Protein AF-A0A2U3LPP8-F1 (afdb_monomer)

Organism: NCBI:txid2043169

Structure (mmCIF, N/CA/C/O backbone):
data_AF-A0A2U3LPP8-F1
#
_entry.id   AF-A0A2U3LPP8-F1
#
loop_
_atom_site.group_PDB
_atom_site.id
_atom_site.type_symbol
_atom_site.label_atom_id
_atom_site.label_alt_id
_atom_site.label_comp_id
_atom_site.label_asym_id
_atom_site.label_entity_id
_atom_site.label_seq_id
_atom_site.pdbx_PDB_ins_code
_atom_site.Cartn_x
_atom_site.Cartn_y
_atom_site.Cartn_z
_atom_site.occupancy
_atom_site.B_iso_or_equiv
_atom_site.auth_seq_id
_atom_site.auth_comp_id
_atom_site.auth_asym_id
_atom_s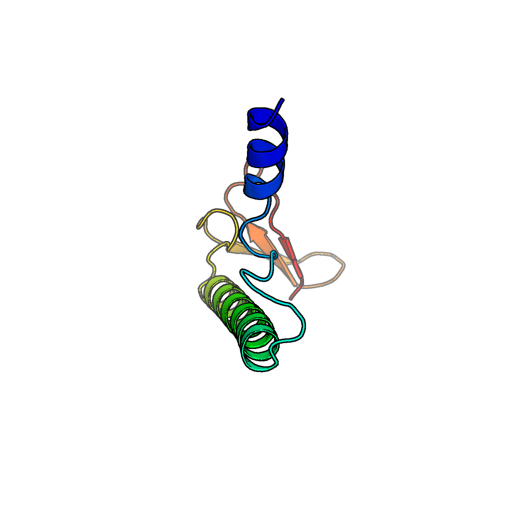ite.auth_atom_id
_atom_site.pdbx_PDB_model_num
ATOM 1 N N . MET A 1 1 ? -38.438 6.056 0.240 1.00 48.03 1 MET A N 1
ATOM 2 C CA . MET A 1 1 ? -37.545 7.023 0.928 1.00 48.03 1 MET A CA 1
ATOM 3 C C . MET A 1 1 ? -36.414 6.375 1.745 1.00 48.03 1 MET A C 1
ATOM 5 O O . MET A 1 1 ? -35.331 6.937 1.787 1.00 48.03 1 MET A O 1
ATOM 9 N N . PHE A 1 2 ? -36.591 5.181 2.332 1.00 44.22 2 PHE A N 1
ATOM 10 C CA . PHE A 1 2 ? -35.555 4.501 3.143 1.00 44.22 2 PHE A CA 1
ATOM 11 C C . PHE A 1 2 ? -34.449 3.759 2.357 1.00 44.22 2 PHE A C 1
ATOM 13 O O . PHE A 1 2 ? -33.359 3.540 2.884 1.00 44.22 2 PHE A O 1
ATOM 20 N N . ALA A 1 3 ? -34.690 3.389 1.094 1.00 50.84 3 ALA A N 1
ATOM 21 C CA . ALA A 1 3 ? -33.734 2.623 0.284 1.00 50.84 3 ALA A CA 1
ATOM 22 C C . ALA A 1 3 ? -32.483 3.429 -0.129 1.00 50.84 3 ALA A C 1
ATOM 24 O O . ALA A 1 3 ? -31.384 2.881 -0.181 1.00 50.84 3 ALA A O 1
ATOM 25 N N . VAL A 1 4 ? -32.626 4.741 -0.351 1.00 51.44 4 VAL A N 1
ATOM 26 C CA . VAL A 1 4 ? -31.531 5.622 -0.804 1.00 51.44 4 VAL A CA 1
ATOM 27 C C . VAL A 1 4 ? -30.491 5.841 0.304 1.00 51.44 4 VAL A C 1
ATOM 29 O O . VAL A 1 4 ? -29.291 5.783 0.048 1.00 51.44 4 VAL A O 1
ATOM 32 N N . ILE A 1 5 ? -30.934 5.985 1.560 1.00 51.78 5 ILE A N 1
ATOM 33 C CA . ILE A 1 5 ? -30.048 6.143 2.730 1.00 51.78 5 ILE A CA 1
ATOM 34 C C . ILE A 1 5 ? -29.190 4.881 2.948 1.00 51.78 5 ILE A C 1
ATOM 36 O O . ILE A 1 5 ? -28.022 4.970 3.332 1.00 51.78 5 ILE A O 1
ATOM 40 N N . ARG A 1 6 ? -29.737 3.694 2.651 1.00 51.25 6 ARG A N 1
ATOM 41 C CA . ARG A 1 6 ? -29.034 2.406 2.787 1.00 51.25 6 ARG A CA 1
ATOM 42 C C . ARG A 1 6 ? -27.909 2.243 1.755 1.00 51.25 6 ARG A C 1
ATOM 44 O O . ARG A 1 6 ? -26.877 1.666 2.080 1.00 51.25 6 ARG A O 1
ATOM 51 N N . ALA A 1 7 ? -28.070 2.800 0.552 1.00 54.25 7 ALA A N 1
ATOM 52 C CA . ALA A 1 7 ? -27.075 2.734 -0.520 1.00 54.25 7 ALA A CA 1
ATOM 53 C C . ALA A 1 7 ? -25.822 3.596 -0.254 1.00 54.25 7 ALA A C 1
ATOM 55 O O . ALA A 1 7 ? -24.725 3.219 -0.659 1.00 54.25 7 ALA A O 1
ATOM 56 N N . ILE A 1 8 ? -25.955 4.716 0.468 1.00 56.91 8 ILE A N 1
ATOM 57 C CA . ILE A 1 8 ? -24.818 5.593 0.814 1.00 56.91 8 ILE A CA 1
ATOM 58 C C . ILE A 1 8 ? -23.903 4.927 1.854 1.00 56.91 8 ILE A C 1
ATOM 60 O O . ILE A 1 8 ? -22.680 4.989 1.736 1.00 56.91 8 ILE A O 1
ATOM 64 N N . ARG A 1 9 ? -24.482 4.220 2.835 1.00 52.94 9 ARG A N 1
ATOM 65 C CA . ARG A 1 9 ? -23.734 3.529 3.902 1.00 52.94 9 ARG A CA 1
ATOM 66 C C . ARG A 1 9 ? -22.830 2.403 3.376 1.00 52.94 9 ARG A C 1
ATOM 68 O O . ARG A 1 9 ? -21.808 2.111 3.982 1.00 52.94 9 ARG A O 1
ATOM 75 N N . ASN A 1 10 ? -23.160 1.821 2.224 1.00 52.34 10 ASN A N 1
ATOM 76 C CA . ASN A 1 10 ? -22.423 0.700 1.631 1.00 52.34 10 ASN A CA 1
ATOM 77 C C . ASN A 1 10 ? -21.220 1.123 0.766 1.00 52.34 10 ASN A C 1
A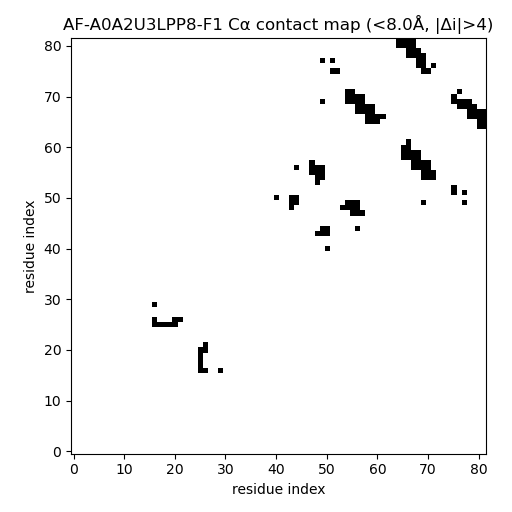TOM 79 O O . ASN A 1 10 ? -20.563 0.266 0.182 1.00 52.34 10 ASN A O 1
ATOM 83 N N . ARG A 1 11 ? -20.924 2.426 0.645 1.00 56.00 11 ARG A N 1
ATOM 84 C CA . ARG A 1 11 ? -19.878 2.930 -0.265 1.00 56.00 11 ARG A CA 1
ATOM 85 C C . ARG A 1 11 ? -18.471 2.980 0.345 1.00 56.00 11 ARG A C 1
ATOM 87 O O . ARG A 1 11 ? -17.516 3.165 -0.400 1.00 56.00 11 ARG A O 1
ATOM 94 N N . MET A 1 12 ? -18.335 2.816 1.666 1.00 51.53 12 MET A N 1
ATOM 95 C CA . MET A 1 12 ? -17.052 2.811 2.393 1.00 51.53 12 MET A CA 1
ATOM 96 C C . MET A 1 12 ? -17.113 1.864 3.611 1.00 51.53 12 MET A C 1
ATOM 98 O O . MET A 1 12 ? -17.211 2.334 4.743 1.00 51.53 12 MET A O 1
ATOM 102 N N . PRO A 1 13 ? -17.065 0.535 3.416 1.00 55.25 13 PRO A N 1
ATOM 103 C CA . PRO A 1 13 ? -17.174 -0.425 4.521 1.00 55.25 13 PRO A CA 1
ATOM 104 C C . PRO A 1 13 ? -15.947 -0.432 5.448 1.00 55.25 13 PRO A C 1
ATOM 106 O O . PRO A 1 13 ? -16.030 -0.888 6.582 1.00 55.25 13 PRO A O 1
ATOM 109 N N . ASP A 1 14 ? -14.808 0.084 4.980 1.00 55.59 14 ASP A N 1
ATOM 110 C CA . ASP A 1 14 ? -13.521 -0.048 5.669 1.00 55.59 14 ASP A CA 1
ATOM 111 C C . ASP A 1 14 ? -13.257 0.998 6.762 1.00 55.59 14 ASP A C 1
ATOM 113 O O . ASP A 1 14 ? -12.365 0.795 7.585 1.00 55.59 14 ASP A O 1
ATOM 117 N N . PHE A 1 15 ? -13.990 2.116 6.761 1.00 54.38 15 PHE A N 1
ATOM 118 C CA . PHE A 1 15 ? -13.746 3.255 7.661 1.00 54.38 15 PHE A CA 1
ATOM 119 C C . PHE A 1 15 ? -14.941 3.631 8.540 1.00 54.38 15 PHE A C 1
ATOM 121 O O . PHE A 1 15 ? -14.813 4.489 9.413 1.00 54.38 15 PHE A O 1
ATOM 128 N N . THR A 1 16 ? -16.098 2.995 8.361 1.00 56.19 16 THR A N 1
ATOM 129 C CA . THR A 1 16 ? -17.212 3.170 9.293 1.00 56.19 16 THR A CA 1
ATOM 130 C C . THR A 1 16 ? -16.916 2.385 10.563 1.00 56.19 16 THR A C 1
ATOM 132 O O . THR A 1 16 ? -16.826 1.160 10.508 1.00 56.19 16 THR A O 1
ATOM 135 N N . LEU A 1 17 ? -16.792 3.065 11.709 1.00 60.97 17 LEU A N 1
ATOM 136 C CA . LEU A 1 17 ? -16.872 2.403 13.012 1.00 60.97 17 LEU A CA 1
ATOM 137 C C . LEU A 1 17 ? -18.199 1.632 13.037 1.00 60.97 17 LEU A C 1
ATOM 139 O O . LEU A 1 17 ? -19.271 2.236 13.031 1.00 60.97 17 LEU A O 1
ATOM 143 N N . THR A 1 18 ? -18.149 0.301 12.999 1.00 64.69 18 THR A N 1
ATOM 144 C CA . THR A 1 18 ? -19.338 -0.559 13.052 1.00 64.69 18 THR A CA 1
ATOM 145 C C . THR A 1 18 ? -19.867 -0.636 14.490 1.00 64.69 18 THR A C 1
ATOM 147 O O . THR A 1 18 ? -19.976 -1.717 15.063 1.00 64.69 18 THR A O 1
ATOM 150 N N . GLY A 1 19 ? -20.136 0.520 15.108 1.00 69.50 19 GLY A N 1
ATOM 151 C CA . GLY A 1 19 ? -20.633 0.648 16.479 1.00 69.50 19 GLY A CA 1
ATOM 152 C C . GLY A 1 19 ? -20.506 2.065 17.053 1.00 69.50 19 GLY A C 1
ATOM 153 O O . GLY A 1 19 ? -20.184 3.007 16.333 1.00 69.50 19 GLY A O 1
ATOM 154 N N . ASP A 1 20 ? -20.790 2.219 18.352 1.00 77.31 20 ASP A N 1
ATOM 155 C CA . ASP A 1 20 ? -20.740 3.512 19.056 1.00 77.31 20 ASP A CA 1
ATOM 156 C C . ASP A 1 20 ? -19.282 4.014 19.183 1.00 77.31 20 ASP A C 1
ATOM 158 O O . ASP A 1 20 ? -18.469 3.341 19.825 1.00 77.31 20 ASP A O 1
ATOM 162 N N . PRO A 1 21 ? -18.936 5.198 18.639 1.00 71.31 21 PRO A N 1
ATOM 163 C CA . PRO A 1 21 ? -17.598 5.785 18.752 1.00 71.31 21 PRO A CA 1
ATOM 164 C C . PRO A 1 21 ? -17.128 6.030 20.193 1.00 71.31 21 PRO A C 1
ATOM 166 O O . PRO A 1 21 ? -15.929 6.164 20.435 1.00 71.31 21 PRO A O 1
ATOM 169 N N . ARG A 1 22 ? -18.055 6.093 21.158 1.00 80.31 22 ARG A N 1
ATOM 170 C CA . ARG A 1 22 ? -17.755 6.265 22.588 1.00 80.31 22 ARG A CA 1
ATOM 171 C C . ARG A 1 22 ? -17.274 4.971 23.248 1.00 80.31 22 ARG A C 1
ATOM 173 O O . ARG A 1 22 ? -16.746 5.013 24.357 1.00 80.31 22 ARG A O 1
ATOM 180 N N . ASN A 1 23 ? -17.417 3.820 22.585 1.00 85.44 23 ASN A N 1
ATOM 181 C CA . ASN A 1 23 ? -16.904 2.551 23.084 1.00 85.44 23 ASN A CA 1
ATOM 182 C C . ASN A 1 23 ? -15.393 2.439 22.823 1.00 85.44 23 ASN A C 1
ATOM 184 O O . ASN A 1 23 ? -14.947 2.290 21.683 1.00 85.44 23 ASN A O 1
ATOM 188 N N . ILE A 1 24 ? -14.600 2.450 23.898 1.00 84.75 24 ILE A N 1
ATOM 189 C CA . ILE A 1 24 ? -13.134 2.404 23.823 1.00 84.75 24 ILE A CA 1
ATOM 190 C C . ILE A 1 24 ? -12.608 1.184 23.054 1.00 84.75 24 ILE A C 1
ATOM 192 O O . ILE A 1 24 ? -11.651 1.321 22.295 1.00 84.75 24 ILE A O 1
ATOM 196 N N . LYS A 1 25 ? -13.264 0.019 23.171 1.00 85.44 25 LYS A N 1
ATOM 197 C CA . LYS A 1 25 ? -12.852 -1.211 22.476 1.00 85.44 25 LYS A CA 1
ATOM 198 C C . LYS A 1 25 ? -12.980 -1.064 20.962 1.00 85.44 25 LYS A C 1
ATOM 200 O O . LYS A 1 25 ? -12.094 -1.497 20.233 1.00 85.44 25 LYS A O 1
ATOM 205 N N . ILE A 1 26 ? -14.040 -0.401 20.497 1.00 84.50 26 ILE A N 1
ATOM 206 C CA . ILE A 1 26 ? -14.281 -0.169 19.066 1.00 84.50 26 ILE A CA 1
ATOM 207 C C . ILE A 1 26 ? -13.230 0.781 18.488 1.00 84.50 26 ILE A C 1
ATOM 209 O O . ILE A 1 26 ? -12.723 0.551 17.390 1.00 84.50 26 ILE A O 1
ATOM 213 N N . ARG A 1 27 ? -12.834 1.810 19.248 1.00 80.88 27 ARG A N 1
ATOM 214 C CA . ARG A 1 27 ? -11.752 2.711 18.835 1.00 80.88 27 ARG A CA 1
ATOM 215 C C . ARG A 1 27 ? -10.416 1.974 18.714 1.00 80.88 27 ARG A C 1
ATOM 217 O O . ARG A 1 27 ? -9.708 2.177 17.731 1.00 80.88 27 ARG A O 1
ATOM 224 N N . THR A 1 28 ? -10.091 1.104 19.670 1.00 85.38 28 THR A N 1
ATOM 225 C CA . THR A 1 28 ? -8.862 0.295 19.625 1.00 85.38 28 THR A CA 1
ATOM 226 C C . THR A 1 28 ? -8.855 -0.646 18.419 1.00 85.38 28 THR A C 1
ATOM 228 O O . THR A 1 28 ? -7.899 -0.632 17.648 1.00 85.38 28 THR A O 1
ATOM 231 N N . GLN A 1 29 ? -9.954 -1.369 18.180 1.00 86.25 29 GLN A N 1
ATOM 232 C CA . GLN A 1 29 ? -10.092 -2.280 17.036 1.00 86.25 29 GLN A CA 1
ATOM 233 C C . GLN A 1 29 ? -9.910 -1.575 15.684 1.00 86.25 29 GLN A C 1
ATOM 235 O O . GLN A 1 29 ? -9.296 -2.125 14.772 1.00 86.25 29 GLN A O 1
ATOM 240 N N . HIS A 1 30 ? -10.414 -0.346 15.544 1.00 81.81 30 HIS A N 1
ATOM 241 C CA . HIS A 1 30 ? -10.219 0.448 14.332 1.00 81.81 30 HIS A CA 1
ATOM 242 C C . HIS A 1 30 ? -8.734 0.742 14.065 1.00 81.81 30 HIS A C 1
ATOM 244 O O . HIS A 1 30 ? -8.250 0.523 12.953 1.00 81.81 30 HIS A O 1
ATOM 250 N N . VAL A 1 31 ? -8.001 1.196 15.089 1.00 86.06 31 VAL A N 1
ATOM 251 C CA . VAL A 1 31 ? -6.564 1.499 14.979 1.00 86.06 31 VAL A CA 1
ATOM 252 C C . VAL A 1 31 ? -5.762 0.234 14.667 1.00 86.06 31 VAL A C 1
ATOM 254 O O . VAL A 1 31 ? -4.934 0.238 13.755 1.00 86.06 31 VAL A O 1
ATOM 257 N N . GLU A 1 32 ? -6.052 -0.871 15.356 1.00 88.94 32 GLU A N 1
ATOM 258 C CA . GLU A 1 32 ? -5.439 -2.176 15.086 1.00 88.94 32 GLU A CA 1
ATOM 259 C C . GLU A 1 32 ? -5.688 -2.636 13.642 1.00 88.94 32 GLU A C 1
ATOM 261 O O . GLU A 1 32 ? -4.762 -3.085 12.962 1.00 88.94 32 GLU A O 1
ATOM 266 N N . GLY A 1 33 ? -6.911 -2.461 13.132 1.00 87.50 33 GLY A N 1
ATOM 267 C CA . GLY A 1 33 ? -7.261 -2.761 11.745 1.00 87.50 33 GLY A CA 1
ATOM 268 C C . GLY A 1 33 ? -6.454 -1.945 10.729 1.00 87.50 33 GLY A C 1
ATOM 269 O O . GLY A 1 33 ? -5.979 -2.500 9.735 1.00 87.50 33 GLY A O 1
ATOM 270 N N . ILE A 1 34 ? -6.236 -0.650 10.991 1.00 88.81 34 ILE A N 1
ATOM 271 C CA . ILE A 1 34 ?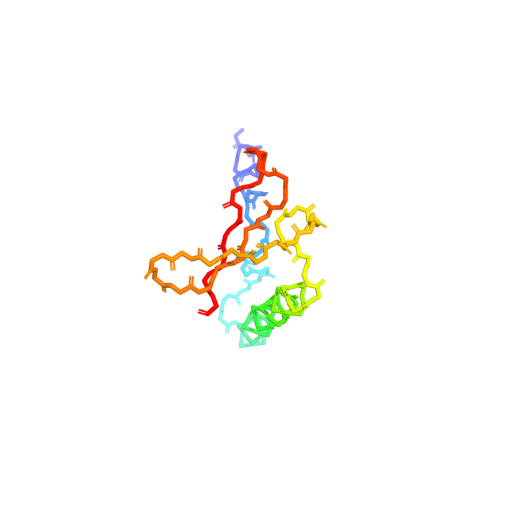 -5.386 0.212 10.152 1.00 88.81 34 ILE A CA 1
ATOM 272 C C . ILE A 1 34 ? -3.939 -0.285 10.162 1.00 88.81 34 ILE A C 1
ATOM 274 O O . ILE A 1 34 ? -3.330 -0.420 9.098 1.00 88.81 34 ILE A O 1
ATOM 278 N N . HIS A 1 35 ? -3.388 -0.579 11.342 1.00 92.06 35 HIS A N 1
ATOM 279 C CA . HIS A 1 35 ? -2.017 -1.076 11.472 1.00 92.06 35 HIS A CA 1
ATOM 280 C C . HIS A 1 35 ? -1.828 -2.401 10.732 1.00 92.06 35 HIS A C 1
ATOM 282 O O . HIS A 1 35 ? -0.866 -2.550 9.977 1.00 92.06 35 HIS A O 1
ATOM 288 N N . LYS A 1 36 ? -2.782 -3.327 10.876 1.00 92.31 36 LYS A N 1
ATOM 289 C CA . LYS A 1 36 ? -2.770 -4.615 10.180 1.00 92.31 36 LYS A CA 1
ATOM 290 C C . LYS A 1 36 ? -2.801 -4.440 8.660 1.00 92.31 36 LYS A C 1
ATOM 292 O O . LYS A 1 36 ? -1.949 -4.998 7.975 1.00 92.31 36 LYS A O 1
ATOM 297 N N . LYS A 1 37 ? -3.714 -3.613 8.133 1.00 90.38 37 LYS A N 1
ATOM 298 C CA . LYS A 1 37 ? -3.783 -3.314 6.690 1.00 90.38 37 LYS A CA 1
ATOM 299 C C . LYS A 1 37 ? -2.494 -2.672 6.174 1.00 90.38 37 LYS A C 1
ATOM 301 O O . LYS A 1 37 ? -2.019 -3.031 5.101 1.00 90.38 37 LYS A O 1
ATOM 306 N N . LYS A 1 38 ? -1.900 -1.747 6.936 1.00 92.19 38 LYS A N 1
ATOM 307 C CA . LYS A 1 38 ? -0.624 -1.118 6.569 1.00 92.19 38 LYS A CA 1
ATOM 308 C C . LYS A 1 38 ? 0.502 -2.151 6.486 1.00 92.19 38 LYS A C 1
ATOM 310 O O . LYS A 1 38 ? 1.237 -2.150 5.503 1.00 92.19 38 LYS A O 1
ATOM 315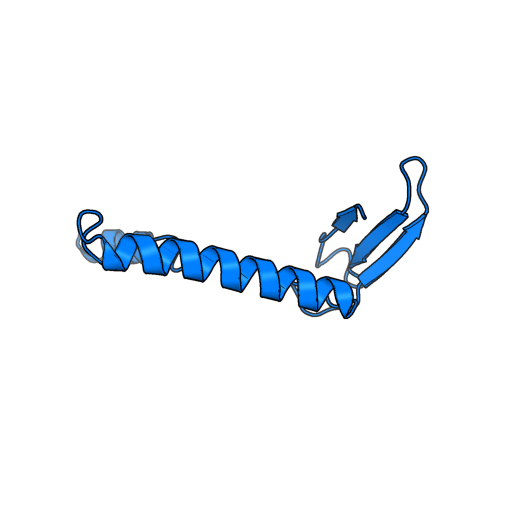 N N . ALA A 1 39 ? 0.617 -3.034 7.479 1.00 93.50 39 ALA A N 1
ATOM 316 C CA . ALA A 1 39 ? 1.623 -4.095 7.489 1.00 93.50 39 ALA A CA 1
ATOM 317 C C . ALA A 1 39 ? 1.454 -5.053 6.299 1.00 93.50 39 ALA A C 1
ATOM 319 O O . ALA A 1 39 ? 2.425 -5.384 5.624 1.00 93.50 39 ALA A O 1
ATOM 320 N N . GLU A 1 40 ? 0.216 -5.437 5.988 1.00 92.25 40 GLU A N 1
ATOM 321 C CA . GLU A 1 40 ? -0.089 -6.292 4.842 1.00 92.25 40 GLU A CA 1
ATOM 322 C C . GLU A 1 40 ? 0.327 -5.652 3.510 1.00 92.25 40 GLU A C 1
ATOM 324 O O . GLU A 1 40 ? 0.997 -6.292 2.700 1.00 92.25 40 GLU A O 1
ATOM 329 N N . VAL A 1 41 ? 0.018 -4.369 3.309 1.00 92.44 41 VAL A N 1
ATOM 330 C CA . VAL A 1 41 ? 0.436 -3.626 2.111 1.00 92.44 41 VAL A CA 1
ATOM 331 C C . VAL A 1 41 ? 1.962 -3.585 1.981 1.00 92.44 41 VAL A C 1
ATOM 333 O O . VAL A 1 41 ? 2.489 -3.819 0.894 1.00 92.44 41 VAL A O 1
ATOM 336 N N . VAL A 1 42 ? 2.680 -3.328 3.078 1.00 92.69 42 VAL A N 1
ATOM 337 C CA . VAL A 1 42 ? 4.154 -3.311 3.090 1.00 92.69 42 VAL A CA 1
ATOM 338 C C . VAL A 1 42 ? 4.722 -4.683 2.721 1.00 92.69 42 VAL A C 1
ATOM 340 O O . VAL A 1 42 ? 5.621 -4.760 1.884 1.00 92.69 42 VAL A O 1
ATOM 343 N N . ASN A 1 43 ? 4.160 -5.764 3.266 1.00 93.81 43 ASN A N 1
ATOM 344 C CA . ASN A 1 43 ? 4.576 -7.131 2.944 1.00 93.81 43 ASN A CA 1
ATOM 345 C C . ASN A 1 43 ? 4.357 -7.464 1.463 1.00 93.81 43 ASN A C 1
ATOM 347 O O . ASN A 1 43 ? 5.236 -8.039 0.824 1.00 93.81 43 ASN A O 1
ATOM 351 N N . GLN A 1 44 ? 3.219 -7.064 0.889 1.00 92.31 44 GLN A N 1
ATOM 352 C CA . GLN A 1 44 ? 2.946 -7.267 -0.536 1.00 92.31 44 GLN A CA 1
ATOM 353 C C . GLN A 1 44 ? 3.957 -6.516 -1.412 1.00 92.31 44 GLN A C 1
ATOM 355 O O . GLN A 1 44 ? 4.493 -7.086 -2.360 1.00 92.31 44 GLN A O 1
ATOM 360 N N . ILE A 1 45 ? 4.297 -5.274 -1.056 1.00 92.75 45 ILE A N 1
ATOM 361 C CA . ILE A 1 45 ? 5.303 -4.482 -1.777 1.00 92.75 45 ILE A CA 1
ATOM 362 C C . ILE A 1 45 ? 6.700 -5.112 -1.671 1.00 92.75 45 ILE A C 1
ATOM 364 O O . ILE A 1 45 ? 7.443 -5.129 -2.659 1.00 92.75 45 ILE A O 1
ATOM 368 N N . ALA A 1 46 ? 7.060 -5.641 -0.497 1.00 92.06 46 ALA A N 1
ATOM 369 C CA . ALA A 1 46 ? 8.313 -6.365 -0.285 1.00 92.06 46 ALA A CA 1
ATOM 370 C C . ALA A 1 46 ? 8.378 -7.644 -1.138 1.00 92.06 46 ALA A C 1
ATOM 372 O O . ALA A 1 46 ? 9.410 -7.925 -1.741 1.00 92.06 46 ALA A O 1
ATOM 373 N N . ALA A 1 47 ? 7.250 -8.343 -1.294 1.00 93.19 47 ALA A N 1
ATOM 374 C CA . ALA A 1 47 ? 7.089 -9.484 -2.195 1.00 93.19 47 ALA A CA 1
ATOM 375 C C . ALA A 1 47 ? 6.960 -9.097 -3.688 1.00 93.19 47 ALA A C 1
ATOM 377 O O . ALA A 1 47 ? 6.610 -9.937 -4.515 1.00 93.19 47 ALA A O 1
ATOM 378 N N . ASN A 1 48 ? 7.217 -7.833 -4.054 1.00 92.56 48 ASN A N 1
ATOM 379 C CA . ASN A 1 48 ? 7.046 -7.284 -5.406 1.00 92.56 48 ASN A CA 1
ATOM 380 C C . ASN A 1 48 ? 5.638 -7.502 -5.994 1.00 92.56 48 ASN A C 1
ATOM 382 O O . ASN A 1 48 ? 5.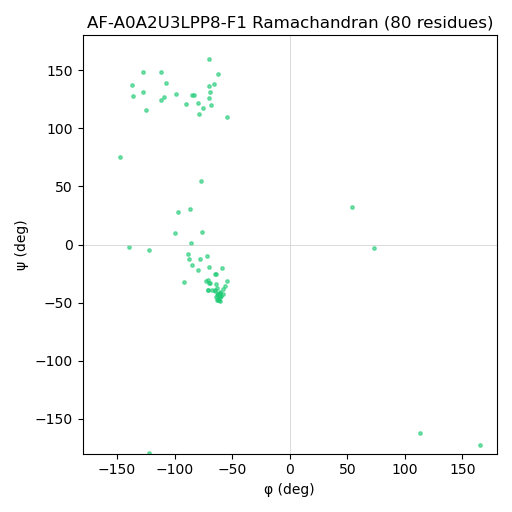477 -7.617 -7.208 1.00 92.56 48 ASN A O 1
ATOM 386 N N . SER A 1 49 ? 4.614 -7.512 -5.143 1.00 95.06 49 SER A N 1
ATOM 387 C CA . SER A 1 49 ? 3.207 -7.604 -5.525 1.00 95.06 49 SER A CA 1
ATOM 388 C C . SER A 1 49 ? 2.494 -6.269 -5.313 1.00 95.06 49 SER A C 1
ATOM 390 O O . SER A 1 49 ? 2.717 -5.553 -4.335 1.00 95.06 49 SER A O 1
ATOM 392 N N . CYS A 1 50 ? 1.640 -5.890 -6.261 1.00 94.62 50 CYS A N 1
ATOM 393 C CA . CYS A 1 50 ? 0.898 -4.641 -6.217 1.00 94.62 50 CYS A CA 1
ATOM 394 C C . CYS A 1 50 ? -0.323 -4.768 -5.292 1.00 94.62 50 CYS A C 1
ATOM 396 O O . CYS A 1 50 ? -1.243 -5.518 -5.617 1.00 94.62 50 CYS A O 1
ATOM 398 N N . PRO A 1 51 ? -0.448 -3.937 -4.244 1.00 93.88 51 PRO A N 1
ATOM 399 C CA . PRO A 1 51 ? -1.556 -4.031 -3.293 1.00 93.88 51 PRO A CA 1
ATOM 400 C C . PRO A 1 51 ? -2.912 -3.580 -3.844 1.00 93.88 51 PRO A C 1
ATOM 402 O O . PRO A 1 51 ? -3.940 -3.768 -3.204 1.00 93.88 51 PRO A O 1
ATOM 405 N N . LYS A 1 52 ? -2.938 -2.965 -5.034 1.00 91.81 52 LYS A N 1
ATOM 406 C CA . LYS A 1 52 ? -4.184 -2.541 -5.687 1.00 91.81 52 LYS A CA 1
ATOM 407 C C . LYS A 1 52 ? -4.767 -3.580 -6.639 1.00 91.81 52 LYS A C 1
ATOM 409 O O . LYS A 1 52 ? -5.974 -3.583 -6.837 1.00 91.81 52 LYS A O 1
ATOM 414 N N . CYS A 1 53 ? -3.930 -4.385 -7.294 1.00 93.50 53 CYS A N 1
ATOM 415 C CA . CYS A 1 53 ? -4.389 -5.291 -8.355 1.00 93.50 53 CYS A CA 1
ATOM 416 C C . CYS A 1 53 ? -3.737 -6.679 -8.346 1.00 93.50 53 CYS A C 1
ATOM 418 O O . CYS A 1 53 ? -4.063 -7.488 -9.207 1.00 93.50 53 CYS A O 1
ATOM 420 N N . GLY A 1 54 ? -2.793 -6.947 -7.439 1.00 91.56 54 GLY A N 1
ATOM 421 C CA . GLY A 1 54 ? -2.046 -8.206 -7.359 1.00 91.56 54 GLY A CA 1
ATOM 422 C C . GLY A 1 54 ? -0.992 -8.415 -8.455 1.00 91.56 54 GLY A C 1
ATOM 423 O O . GLY A 1 54 ? -0.283 -9.413 -8.432 1.00 91.56 54 GLY A O 1
ATOM 424 N N . GLY A 1 55 ? -0.865 -7.498 -9.421 1.00 93.25 55 GLY A N 1
ATOM 425 C CA . GLY A 1 55 ? 0.158 -7.582 -10.467 1.00 93.25 55 GLY A CA 1
ATOM 426 C C . GLY A 1 55 ? 1.575 -7.333 -9.937 1.00 93.25 55 GLY A C 1
ATOM 427 O O . GLY A 1 55 ? 1.752 -6.695 -8.905 1.00 93.25 55 GLY A O 1
ATOM 428 N N . GLY A 1 56 ? 2.596 -7.776 -10.671 1.00 95.31 56 GLY A N 1
ATOM 429 C CA . GLY A 1 56 ? 3.995 -7.568 -10.280 1.00 95.31 56 GLY A CA 1
ATOM 430 C C . GLY A 1 56 ? 4.404 -6.088 -10.210 1.00 95.31 56 GLY A C 1
ATOM 431 O O . GLY A 1 56 ? 3.928 -5.258 -10.993 1.00 95.31 56 GLY A O 1
ATOM 432 N N . LEU A 1 57 ? 5.301 -5.761 -9.281 1.00 94.94 57 LEU A N 1
ATOM 433 C CA . LEU A 1 57 ? 5.961 -4.463 -9.153 1.00 94.94 57 LEU A CA 1
ATOM 434 C C . LEU A 1 57 ? 7.351 -4.511 -9.787 1.00 94.94 57 LEU A C 1
ATOM 436 O O . LEU A 1 57 ? 8.160 -5.380 -9.477 1.00 94.94 57 LEU A O 1
ATOM 440 N N . ILE A 1 58 ? 7.634 -3.537 -10.645 1.00 93.06 58 ILE A N 1
ATOM 441 C CA . ILE A 1 58 ? 8.891 -3.417 -11.381 1.00 93.06 58 ILE A CA 1
ATOM 442 C C . ILE A 1 58 ? 9.637 -2.195 -10.863 1.00 93.06 58 ILE A C 1
ATOM 444 O O . ILE A 1 58 ? 9.096 -1.086 -10.888 1.00 93.06 58 ILE A O 1
ATOM 448 N N . ALA A 1 59 ? 10.879 -2.390 -10.424 1.00 92.62 59 ALA A N 1
ATOM 449 C CA . ALA A 1 59 ? 11.767 -1.299 -10.048 1.00 92.62 59 ALA A CA 1
ATOM 450 C C . ALA A 1 59 ? 12.214 -0.503 -11.286 1.00 92.62 59 ALA A C 1
ATOM 452 O O . ALA A 1 59 ? 12.555 -1.061 -12.327 1.00 92.62 59 ALA A O 1
ATOM 453 N N . ARG A 1 60 ? 12.207 0.820 -11.165 1.00 90.38 60 ARG A N 1
ATOM 454 C CA . ARG A 1 60 ? 12.585 1.800 -12.177 1.00 90.38 60 ARG A CA 1
ATOM 455 C C . ARG A 1 60 ? 13.445 2.866 -11.517 1.00 90.38 60 ARG A C 1
ATOM 457 O O . ARG A 1 60 ? 13.043 3.468 -10.521 1.00 90.38 60 ARG A O 1
ATOM 464 N N . LYS A 1 61 ? 14.609 3.121 -12.102 1.00 91.69 61 LYS A N 1
ATOM 465 C CA . LYS A 1 61 ? 15.510 4.194 -11.680 1.00 91.69 61 LYS A CA 1
ATOM 466 C C . LYS A 1 61 ? 15.159 5.458 -12.451 1.00 91.69 61 LYS A C 1
ATOM 468 O O . LYS A 1 61 ? 15.164 5.448 -13.679 1.00 91.69 61 LYS A O 1
ATOM 473 N N . GLY A 1 62 ? 14.807 6.518 -11.735 1.00 87.38 62 GLY A N 1
ATOM 474 C CA . GLY A 1 62 ? 14.507 7.826 -12.307 1.00 87.38 62 GLY A CA 1
ATOM 475 C C . GLY A 1 62 ? 15.412 8.910 -11.735 1.00 87.38 62 GLY A C 1
ATOM 476 O O . GLY A 1 62 ? 16.245 8.659 -10.868 1.00 87.38 62 GLY A O 1
ATOM 477 N N . LYS A 1 63 ? 15.200 10.151 -12.185 1.00 88.19 63 LYS A N 1
ATOM 478 C CA . LYS A 1 63 ? 15.946 11.332 -11.717 1.00 88.19 63 LYS A CA 1
ATOM 479 C C . LYS A 1 63 ? 15.905 11.518 -10.192 1.00 88.19 63 LYS A C 1
ATOM 481 O O . LYS A 1 63 ? 16.852 12.043 -9.623 1.00 88.19 63 LYS A O 1
ATOM 486 N N . TYR A 1 64 ? 14.813 11.101 -9.550 1.00 86.81 64 TYR A N 1
ATOM 487 C CA . TYR A 1 64 ? 14.565 11.286 -8.116 1.00 86.81 64 TYR A CA 1
ATOM 488 C C . TYR A 1 64 ? 14.873 10.042 -7.268 1.00 86.81 64 TYR A C 1
ATOM 490 O O . TYR A 1 64 ? 14.517 10.014 -6.096 1.00 86.81 64 TYR A O 1
ATOM 498 N N . GLY A 1 65 ? 15.502 9.014 -7.848 1.00 89.19 65 GLY A N 1
ATOM 499 C CA . GLY A 1 65 ? 15.826 7.766 -7.156 1.00 89.19 65 GLY A CA 1
ATOM 500 C C . GLY A 1 65 ? 15.062 6.552 -7.683 1.00 89.19 65 GLY A C 1
ATOM 501 O O . GLY A 1 65 ? 14.551 6.541 -8.810 1.00 89.19 65 GLY A O 1
ATOM 502 N N . GLU A 1 66 ? 15.032 5.495 -6.873 1.00 90.94 66 GLU A N 1
ATOM 503 C CA . GLU A 1 66 ? 14.397 4.223 -7.214 1.00 90.94 66 GLU A CA 1
ATOM 504 C C . GLU A 1 66 ? 12.898 4.255 -6.901 1.00 90.94 66 GLU A C 1
ATOM 506 O O . GLU A 1 66 ? 12.453 4.591 -5.806 1.00 90.94 66 GLU A O 1
ATOM 511 N N . SER A 1 67 ? 12.092 3.877 -7.885 1.00 93.12 67 SER A N 1
ATOM 512 C CA . SER A 1 67 ? 10.640 3.773 -7.760 1.00 93.12 67 SER A CA 1
ATOM 513 C C . SER A 1 67 ? 10.186 2.400 -8.226 1.00 93.12 67 SER A C 1
ATOM 515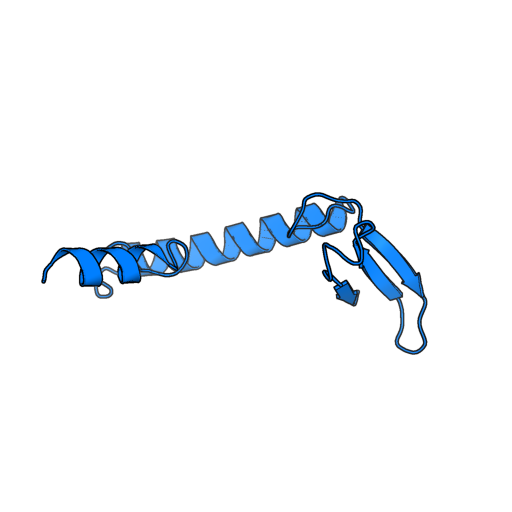 O O . SER A 1 67 ? 10.792 1.820 -9.118 1.00 93.12 67 SER A O 1
ATOM 517 N N . LYS A 1 68 ? 9.113 1.856 -7.658 1.00 93.62 68 LYS A N 1
ATOM 518 C CA . LYS A 1 68 ? 8.467 0.642 -8.160 1.00 93.62 68 LYS A CA 1
ATOM 519 C C . LYS A 1 68 ? 7.122 0.996 -8.784 1.00 93.62 68 LYS A C 1
ATOM 521 O O . LYS A 1 68 ? 6.281 1.632 -8.149 1.00 93.62 68 LYS A O 1
ATOM 526 N N . GLY A 1 69 ? 6.911 0.576 -10.028 1.00 93.25 69 GLY A N 1
ATOM 527 C CA . GLY A 1 69 ? 5.650 0.735 -10.755 1.00 93.25 69 GLY A CA 1
ATOM 528 C C . GLY A 1 69 ? 4.963 -0.605 -10.988 1.00 93.25 69 GLY A C 1
ATOM 529 O O . GLY A 1 69 ? 5.629 -1.624 -11.157 1.00 93.25 69 GLY A O 1
ATOM 530 N N . CYS A 1 70 ? 3.631 -0.622 -11.015 1.00 95.56 70 CYS A N 1
ATOM 531 C CA . CYS A 1 70 ? 2.889 -1.825 -11.390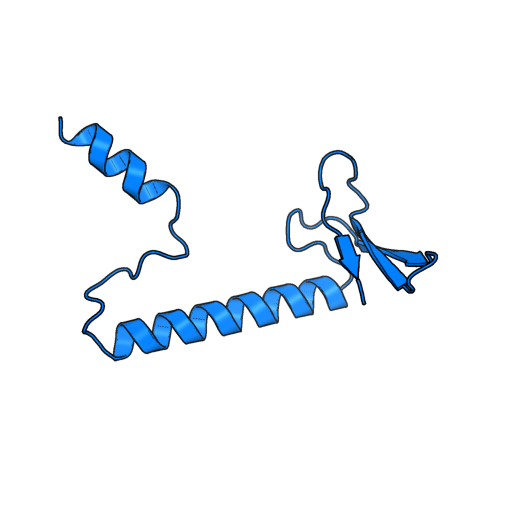 1.00 95.56 70 CYS A CA 1
ATOM 532 C C . CYS A 1 70 ? 3.125 -2.196 -12.864 1.00 95.56 70 CYS A C 1
ATOM 534 O O . CYS A 1 70 ? 3.088 -1.332 -13.741 1.00 95.56 70 CYS A O 1
ATOM 536 N N . ASN A 1 71 ? 3.306 -3.489 -13.140 1.00 94.75 71 ASN A N 1
ATOM 537 C CA . ASN A 1 71 ? 3.435 -4.019 -14.498 1.00 94.75 71 ASN A CA 1
ATOM 538 C C . ASN A 1 71 ? 2.152 -3.838 -15.333 1.00 94.75 71 ASN A C 1
ATOM 540 O O . ASN A 1 71 ? 2.201 -3.733 -16.550 1.00 94.75 71 ASN A O 1
ATOM 544 N N . ASN A 1 72 ? 0.987 -3.749 -14.687 1.00 94.62 72 ASN A N 1
ATOM 545 C CA . ASN A 1 72 ? -0.308 -3.681 -15.368 1.00 94.62 72 ASN A CA 1
ATOM 546 C C . ASN A 1 72 ? -0.729 -2.245 -15.754 1.00 94.62 72 ASN A C 1
ATOM 548 O O . ASN A 1 72 ? -1.914 -1.899 -15.746 1.00 94.62 72 ASN A O 1
ATOM 552 N N . TYR A 1 73 ? 0.231 -1.368 -16.042 1.00 89.88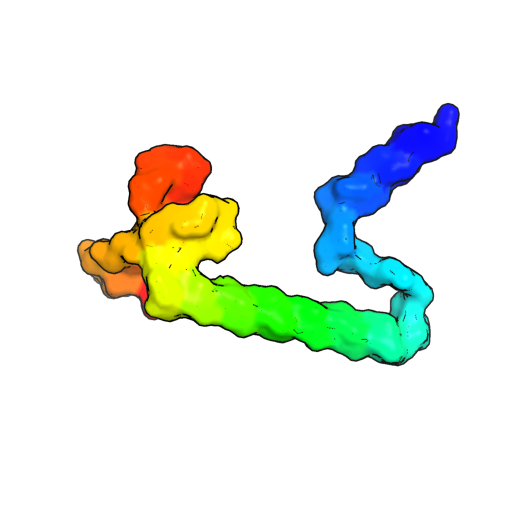 73 TYR A N 1
ATOM 553 C CA . TYR A 1 73 ? -0.030 -0.023 -16.563 1.00 89.88 73 TYR A CA 1
ATOM 554 C C . TYR A 1 73 ? -0.579 -0.140 -18.003 1.00 89.88 73 TYR A C 1
ATOM 556 O O . TYR A 1 73 ? -0.012 -0.871 -18.801 1.00 89.88 73 TYR A O 1
ATOM 564 N N . LEU A 1 74 ? -1.671 0.489 -18.458 1.00 92.94 74 LEU A N 1
ATOM 565 C CA . LEU A 1 74 ? -2.454 1.630 -17.963 1.00 92.94 74 LEU A CA 1
ATOM 566 C C . LEU A 1 74 ? -3.594 1.305 -16.976 1.00 92.94 74 LEU A C 1
ATOM 568 O O . LEU A 1 74 ? -4.188 2.234 -16.426 1.00 92.94 74 LEU A O 1
ATOM 572 N N . LYS A 1 75 ? -3.925 0.026 -16.757 1.00 93.81 75 LYS A N 1
ATOM 573 C CA . LYS A 1 75 ? -5.071 -0.398 -15.925 1.00 93.81 75 LYS A CA 1
ATOM 574 C C . LYS A 1 75 ? -4.826 -0.182 -14.431 1.00 93.81 75 LYS A C 1
ATOM 576 O O . LYS A 1 75 ? -5.755 0.116 -13.688 1.00 93.81 75 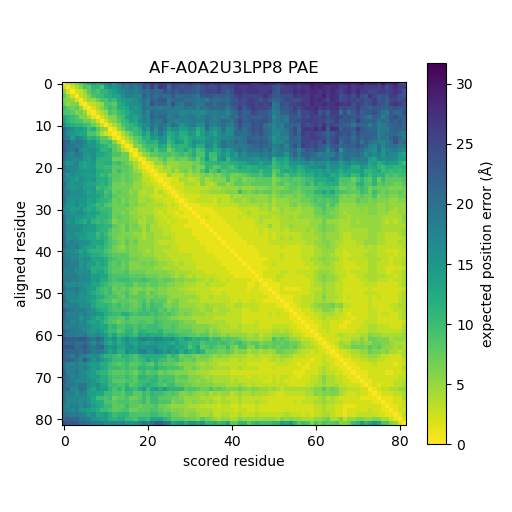LYS A O 1
ATOM 581 N N . CYS A 1 76 ? -3.574 -0.293 -13.990 1.00 94.56 76 CYS A N 1
ATOM 582 C CA . CYS A 1 76 ? -3.163 0.004 -12.625 1.00 94.56 76 CYS A CA 1
ATOM 583 C C . CYS A 1 76 ? -2.031 1.035 -12.616 1.00 94.56 76 CYS A C 1
ATOM 585 O O . CYS A 1 76 ? -0.925 0.772 -13.082 1.00 94.56 76 CYS A O 1
ATOM 587 N N . ARG A 1 77 ? -2.302 2.215 -12.047 1.00 93.00 77 ARG A N 1
ATOM 588 C CA . ARG A 1 77 ? -1.333 3.318 -11.902 1.00 93.00 77 ARG A CA 1
ATOM 589 C C . ARG A 1 77 ? -0.677 3.353 -10.521 1.00 93.00 77 ARG A C 1
ATOM 591 O O . ARG A 1 77 ? -0.346 4.419 -10.016 1.00 93.00 77 ARG A O 1
ATOM 598 N N . PHE A 1 78 ? -0.565 2.201 -9.864 1.00 94.12 78 PHE A N 1
ATOM 599 C CA . PHE A 1 78 ? 0.113 2.131 -8.577 1.00 94.12 78 PHE A CA 1
ATOM 600 C C . PHE A 1 78 ? 1.616 2.349 -8.766 1.00 94.12 78 PHE A C 1
ATOM 602 O O . PHE A 1 78 ? 2.260 1.649 -9.552 1.00 94.12 78 PHE A O 1
ATOM 609 N N . THR A 1 79 ? 2.154 3.305 -8.019 1.00 92.88 79 THR A N 1
ATOM 610 C CA . THR A 1 79 ? 3.576 3.634 -7.964 1.00 92.88 79 THR A CA 1
ATOM 611 C C . THR A 1 79 ? 3.960 3.864 -6.517 1.00 92.88 79 THR A C 1
ATOM 613 O O . THR A 1 79 ? 3.227 4.533 -5.788 1.00 92.88 79 THR A O 1
ATOM 616 N N . ILE A 1 80 ? 5.110 3.341 -6.116 1.00 92.06 80 ILE A N 1
ATOM 617 C CA . ILE A 1 80 ? 5.705 3.623 -4.817 1.00 92.06 80 ILE A CA 1
ATOM 618 C C . ILE A 1 80 ? 7.143 4.082 -5.016 1.00 92.06 80 ILE A C 1
ATOM 620 O O . ILE A 1 80 ? 7.902 3.478 -5.771 1.00 92.06 80 ILE A O 1
ATOM 624 N N . THR A 1 81 ? 7.499 5.183 -4.377 1.00 87.81 81 THR A N 1
ATOM 625 C CA . THR A 1 81 ? 8.884 5.625 -4.225 1.00 87.81 81 THR A CA 1
ATOM 626 C C . THR A 1 81 ? 9.483 4.885 -3.043 1.00 87.81 81 THR A C 1
ATOM 628 O O . THR A 1 81 ? 8.840 4.819 -1.991 1.00 87.81 81 THR A O 1
ATOM 631 N N . SER A 1 82 ? 10.646 4.268 -3.255 1.00 72.50 82 SER A N 1
ATOM 632 C CA . SER A 1 82 ? 11.384 3.625 -2.169 1.00 72.50 82 SER A CA 1
ATOM 633 C C . SER A 1 82 ? 12.075 4.649 -1.282 1.00 72.50 82 SER A C 1
ATOM 635 O O . SER A 1 82 ? 12.304 5.783 -1.757 1.00 72.50 82 SER A O 1
#

Mean predicted aligned error: 9.28 Å

Foldseek 3Di:
DPVVVVVVCPPCPLPDQPDDPPDPVSVVVNVVSVVVVVVVCVVCVVVQAHPPPRAGWDWDQDPVGIKTAGPPPPVDGDIGDD

InterPro domains:
  IPR013498 DNA topoisomerase, type IA, zn finger [PF01396] (48-80)

Radius of gyration: 17.93 Å; Cα contacts (8 Å, |Δi|>4): 78; chains: 1; bounding box: 54×21×42 Å

Nearest PDB structures (foldseek):
  4rul-assembly1_A  TM=8.832E-01  e=1.325E-01  Escherichia coli DH1
  7f8f-assembly1_A-2  TM=4.998E-01  e=2.498E+00  Candidatus Odinarchaeum yellowstonii

pLDDT: mean 81.83, std 15.84, range [44.22, 95.56]

Solvent-accessible surface area (backbone atoms only — not comparable to full-atom values): 5004 Å² total; per-residue (Å²): 126,70,70,65,63,56,58,62,65,68,75,52,76,88,77,56,73,94,60,64,84,84,39,66,67,58,54,51,52,52,54,51,50,52,53,50,53,52,52,52,44,52,50,32,51,74,69,34,27,29,82,88,77,68,39,50,44,43,80,44,81,52,98,93,45,55,30,33,35,35,67,50,59,89,86,38,85,56,67,45,76,113

Sequence (82 aa):
MFAVIRAIRNRMPDFTLTGDPRNIKIRTQHVEGIHKKKAEVVNQIAANSCPKCGGGLIARKGKYGESKGCNNYLKCRFTITS

Secondary structure (DSSP, 8-state):
-HHHHHHHHTT-TTTS-SS-TT-HHHHHHHHHHHHHHHHHHHHHHHTTB-TTTSPBEEEEEETTEEEEEETTTTT---EEE-